Protein AF-A0A8K0C9E7-F1 (afdb_monomer_lite)

Radius of gyration: 20.9 Å; chains: 1; bounding box: 80×34×26 Å

Organism: Ignelater luminosus (NCBI:txid2038154)

Secondary structure (DSSP, 8-state):
--------PPP-TTHHHHHHHHHHHHHHHHHT----HHHHHT-SS-HHHHHHHHHHHHHHHHHTT---HHHHHHHHHHHHHHTTPPPPP-

Sequence (90 aa):
MNCGAEGKERIKPEAARMEADANEVIGQKRSLQRVTAYQRVLLVFTIEQEEELLSYILKAGKSNFGVTVDEIKKLTFQYAKANNAKYPAK

Foldseek 3Di:
DDDDDDDPDDPDPPVVVVVVVVVVVVVVVVVPPPCPPVNVLQDQDDPVLVVVLVVVQVVVCVVPVGDDPVNSVVSVVVSSVVVVGDGRDD

pLDDT: mean 70.46, std 19.76, range [39.75, 94.44]

Structure (mmCIF, N/CA/C/O backbone):
data_AF-A0A8K0C9E7-F1
#
_entry.id   AF-A0A8K0C9E7-F1
#
loop_
_atom_site.group_PDB
_atom_site.id
_atom_site.type_symbol
_atom_site.label_atom_id
_atom_site.label_alt_id
_atom_site.label_comp_id
_atom_site.label_asym_id
_atom_site.label_entity_id
_atom_site.label_seq_id
_atom_site.pdbx_PDB_ins_code
_atom_site.Cartn_x
_atom_site.Cartn_y
_atom_site.Cartn_z
_atom_site.occupancy
_atom_site.B_iso_or_equiv
_atom_site.auth_seq_id
_atom_site.auth_comp_id
_atom_site.auth_asym_id
_atom_site.auth_atom_id
_atom_site.pdbx_PDB_model_num
ATOM 1 N N . MET A 1 1 ? 61.182 22.462 -3.563 1.00 39.75 1 MET A N 1
ATOM 2 C CA . MET A 1 1 ? 60.144 23.102 -2.730 1.00 39.75 1 MET A CA 1
ATOM 3 C C . MET A 1 1 ? 58.813 22.960 -3.451 1.00 39.75 1 MET A C 1
ATOM 5 O O . MET A 1 1 ? 58.775 23.283 -4.625 1.00 39.75 1 MET A O 1
ATOM 9 N N . ASN A 1 2 ? 57.818 22.417 -2.740 1.00 41.16 2 ASN A N 1
ATOM 10 C CA . ASN A 1 2 ? 56.364 22.389 -2.968 1.00 41.16 2 ASN A CA 1
ATOM 11 C C . ASN A 1 2 ? 55.794 22.171 -4.381 1.00 41.16 2 ASN A C 1
ATOM 13 O O . ASN A 1 2 ? 55.914 23.026 -5.244 1.00 41.16 2 ASN A O 1
ATOM 17 N N . CYS A 1 3 ? 54.997 21.109 -4.524 1.00 41.38 3 CYS A N 1
ATOM 18 C CA . CYS A 1 3 ? 53.538 21.252 -4.622 1.00 41.38 3 CYS A CA 1
ATOM 19 C C . CYS A 1 3 ? 52.882 19.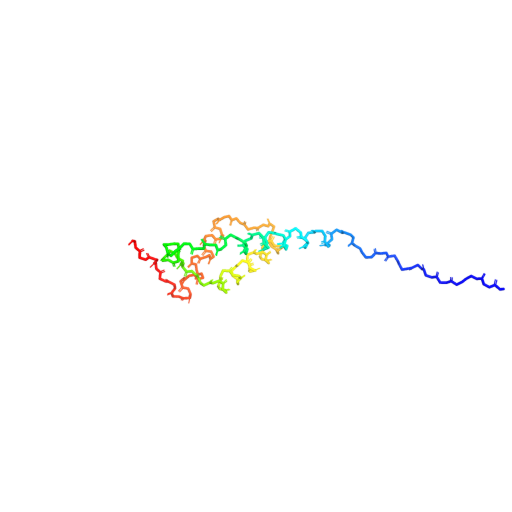914 -4.255 1.00 41.38 3 CYS A C 1
ATOM 21 O O . CYS A 1 3 ? 53.112 18.899 -4.908 1.00 41.38 3 CYS A O 1
ATOM 23 N N . GLY A 1 4 ? 52.127 19.912 -3.158 1.00 41.72 4 GLY A N 1
ATOM 24 C CA . GLY A 1 4 ? 51.357 18.772 -2.681 1.00 41.72 4 GLY A CA 1
ATOM 25 C C . GLY A 1 4 ? 49.862 18.935 -2.947 1.00 41.72 4 GLY A C 1
ATOM 26 O O . GLY A 1 4 ? 49.380 20.047 -3.133 1.00 41.72 4 GLY A O 1
ATOM 27 N N . ALA A 1 5 ? 49.190 17.788 -2.834 1.00 47.22 5 ALA A N 1
ATOM 28 C CA . ALA A 1 5 ? 47.804 17.584 -2.422 1.00 47.22 5 ALA A CA 1
ATOM 29 C C . ALA A 1 5 ? 46.664 17.736 -3.460 1.00 47.22 5 ALA A C 1
ATOM 31 O O . ALA A 1 5 ? 46.368 18.805 -3.974 1.00 47.22 5 ALA A O 1
ATOM 32 N N . GLU A 1 6 ? 45.950 16.606 -3.594 1.00 41.34 6 GLU A N 1
ATOM 33 C CA 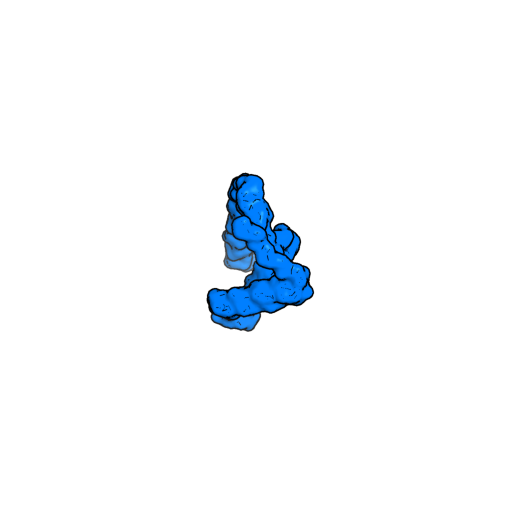. GLU A 1 6 ? 44.480 16.494 -3.615 1.00 41.34 6 GLU A CA 1
ATOM 34 C C . GLU A 1 6 ? 43.734 16.507 -4.958 1.00 41.34 6 GLU A C 1
ATOM 36 O O . GLU A 1 6 ? 43.032 17.443 -5.320 1.00 41.34 6 GLU A O 1
ATOM 41 N N . GLY A 1 7 ? 43.735 15.343 -5.616 1.00 43.66 7 GLY A N 1
ATOM 42 C CA . GLY A 1 7 ? 42.666 14.923 -6.525 1.00 43.66 7 GLY A CA 1
ATOM 43 C C . GLY A 1 7 ? 41.705 13.944 -5.840 1.00 43.66 7 GLY A C 1
ATOM 44 O O . GLY A 1 7 ? 41.823 12.738 -6.027 1.00 43.66 7 GLY A O 1
ATOM 45 N N . LYS A 1 8 ? 40.759 14.438 -5.028 1.00 48.88 8 LYS A N 1
ATOM 46 C CA . LYS A 1 8 ? 39.557 13.668 -4.651 1.00 48.88 8 LYS A CA 1
ATOM 47 C C . LYS A 1 8 ? 38.441 14.044 -5.621 1.00 48.88 8 LYS A C 1
ATOM 49 O O . LYS A 1 8 ? 37.757 15.050 -5.438 1.00 48.88 8 LYS A O 1
ATOM 54 N N . GLU A 1 9 ? 38.301 13.261 -6.684 1.00 45.09 9 GLU A N 1
ATOM 55 C CA . GLU A 1 9 ? 37.238 13.433 -7.670 1.00 45.09 9 GLU A CA 1
ATOM 56 C C . GLU A 1 9 ? 35.875 13.119 -7.033 1.00 45.09 9 GLU A C 1
ATOM 58 O O . GLU A 1 9 ? 35.680 12.104 -6.360 1.00 45.09 9 GLU A O 1
ATOM 63 N N . ARG A 1 10 ? 34.962 14.084 -7.162 1.00 49.44 10 ARG A N 1
ATOM 64 C CA . ARG A 1 10 ? 33.683 14.168 -6.453 1.00 49.44 10 ARG A CA 1
ATOM 65 C C . ARG A 1 10 ? 32.758 13.011 -6.808 1.00 49.44 10 ARG A C 1
ATOM 67 O O . ARG A 1 10 ? 32.451 12.753 -7.966 1.00 49.44 10 ARG A O 1
ATOM 74 N N . ILE A 1 11 ? 32.220 12.394 -5.767 1.00 48.34 11 ILE A N 1
ATOM 75 C CA . ILE A 1 11 ? 31.160 11.397 -5.832 1.00 48.34 11 ILE A CA 1
ATOM 76 C C . ILE A 1 11 ? 29.848 12.060 -6.307 1.00 48.34 11 ILE A C 1
ATOM 78 O O . ILE A 1 11 ? 29.329 12.959 -5.654 1.00 48.34 11 ILE A O 1
ATOM 82 N N . LYS A 1 12 ? 29.334 11.571 -7.446 1.00 50.44 12 LYS A N 1
ATOM 83 C CA . LYS A 1 12 ? 27.918 11.402 -7.854 1.00 50.44 12 LYS A CA 1
ATOM 84 C C . LYS A 1 12 ? 26.923 12.526 -7.470 1.00 50.44 12 LYS A C 1
ATOM 86 O O . LYS A 1 12 ? 26.240 12.405 -6.455 1.00 50.44 12 LYS A O 1
ATOM 91 N N . PRO A 1 13 ? 26.705 13.538 -8.332 1.00 50.44 13 PRO A N 1
ATOM 92 C CA . PRO A 1 13 ? 25.676 14.562 -8.112 1.00 50.44 13 PRO A CA 1
ATOM 93 C C . PRO A 1 13 ? 24.232 14.101 -8.412 1.00 50.44 13 PRO A C 1
ATOM 95 O O . PRO A 1 13 ? 23.296 14.857 -8.171 1.00 50.44 13 PRO A O 1
ATOM 98 N N . GLU A 1 14 ? 24.021 12.888 -8.936 1.00 48.16 14 GLU A N 1
ATOM 99 C CA . GLU A 1 14 ? 22.709 12.455 -9.452 1.00 48.16 14 GLU A CA 1
ATOM 100 C C . GLU A 1 14 ? 21.891 11.603 -8.466 1.00 48.16 14 GLU A C 1
ATOM 102 O O . GLU A 1 14 ? 20.677 11.761 -8.370 1.00 48.16 14 GLU A O 1
ATOM 107 N N . ALA A 1 15 ? 22.547 10.777 -7.641 1.00 50.91 15 ALA A N 1
ATOM 108 C CA . ALA A 1 15 ? 21.866 9.984 -6.610 1.00 50.91 15 ALA A CA 1
ATOM 109 C C . ALA A 1 15 ? 21.281 10.860 -5.484 1.00 50.91 15 ALA A C 1
ATOM 111 O O . ALA A 1 15 ? 20.184 10.596 -5.001 1.00 50.91 15 ALA A O 1
ATOM 112 N N . ALA A 1 16 ? 21.973 11.947 -5.120 1.00 49.59 16 ALA A N 1
ATOM 113 C CA . ALA A 1 16 ? 21.528 12.878 -4.081 1.00 49.59 16 ALA A CA 1
ATOM 114 C C . ALA A 1 16 ? 20.290 13.699 -4.489 1.00 49.59 16 ALA A C 1
ATOM 116 O O . ALA A 1 16 ? 19.527 14.131 -3.629 1.00 49.59 16 ALA A O 1
ATOM 117 N N . ARG A 1 17 ? 20.072 13.905 -5.795 1.00 52.28 17 ARG A N 1
ATOM 118 C CA . ARG A 1 17 ? 18.909 14.645 -6.311 1.00 52.28 17 ARG A CA 1
ATOM 119 C C . ARG A 1 17 ? 17.633 13.807 -6.241 1.00 52.28 17 ARG A C 1
ATOM 121 O O . ARG A 1 17 ? 16.632 14.283 -5.727 1.00 52.28 17 ARG A O 1
ATOM 128 N N . MET A 1 18 ? 17.707 12.529 -6.619 1.00 52.78 18 MET A N 1
ATOM 129 C CA . MET A 1 18 ? 16.568 11.608 -6.500 1.00 52.78 18 MET A CA 1
ATOM 130 C C . MET A 1 18 ? 16.151 11.338 -5.043 1.00 52.78 18 MET A C 1
ATOM 132 O O . MET A 1 18 ? 14.972 11.113 -4.777 1.00 52.78 18 MET A O 1
ATOM 136 N N . GLU A 1 19 ? 17.088 11.363 -4.088 1.00 52.50 19 GLU A N 1
ATOM 137 C CA . GLU A 1 19 ? 16.758 11.240 -2.658 1.00 52.50 19 GLU A CA 1
ATOM 138 C C . GLU A 1 19 ? 16.112 12.508 -2.082 1.00 52.50 19 GLU A C 1
ATOM 140 O O . GLU A 1 19 ? 15.234 12.410 -1.223 1.00 52.50 19 GLU A O 1
ATOM 145 N N . ALA A 1 20 ? 16.497 13.692 -2.567 1.00 52.09 20 ALA A N 1
ATOM 146 C CA . ALA A 1 20 ? 15.872 14.953 -2.171 1.00 52.09 20 ALA A CA 1
ATOM 147 C C . ALA A 1 20 ? 14.413 15.037 -2.651 1.00 52.09 20 ALA A C 1
ATOM 149 O O . ALA A 1 20 ? 13.534 15.363 -1.852 1.00 52.09 20 ALA A O 1
ATOM 150 N N . ASP A 1 21 ? 14.146 14.632 -3.896 1.00 52.69 21 ASP A N 1
ATOM 151 C CA . ASP A 1 21 ? 12.795 14.627 -4.473 1.00 52.69 21 ASP A CA 1
ATOM 152 C C . ASP A 1 21 ? 11.871 13.625 -3.750 1.00 52.69 21 ASP A C 1
ATOM 154 O O . ASP A 1 21 ? 10.704 13.912 -3.477 1.00 52.69 21 ASP A O 1
ATOM 158 N N . ALA A 1 22 ? 12.397 12.458 -3.356 1.00 52.31 22 ALA A N 1
ATOM 159 C CA . ALA A 1 22 ? 11.649 11.483 -2.558 1.00 52.31 22 ALA A CA 1
ATOM 160 C C . ALA A 1 22 ? 11.321 12.010 -1.147 1.00 52.31 22 ALA A C 1
ATOM 162 O O . ALA A 1 22 ? 10.209 11.808 -0.650 1.00 52.31 22 ALA A O 1
ATOM 163 N N . ASN A 1 23 ? 12.263 12.713 -0.512 1.00 52.69 23 ASN A N 1
ATOM 164 C CA . ASN A 1 23 ? 12.068 13.304 0.813 1.00 52.69 23 ASN A CA 1
ATOM 165 C C . ASN A 1 23 ? 11.107 14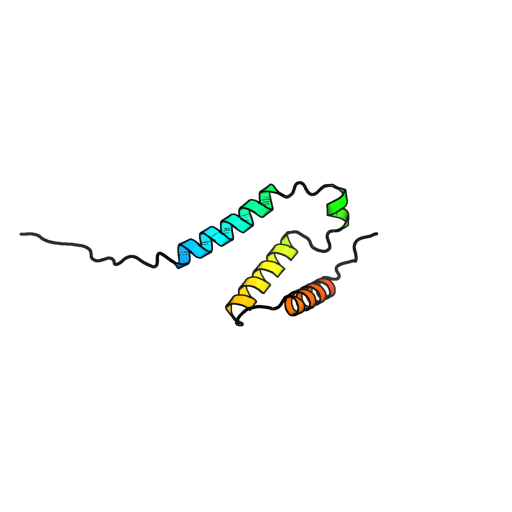.504 0.795 1.00 52.69 23 ASN A C 1
ATOM 167 O O . ASN A 1 23 ? 10.378 14.705 1.770 1.00 52.69 23 ASN A O 1
ATOM 171 N N . GLU A 1 24 ? 11.033 15.261 -0.302 1.00 52.12 24 GLU A N 1
ATOM 172 C CA . GLU A 1 24 ? 10.056 16.343 -0.465 1.00 52.12 24 GLU A CA 1
ATOM 173 C C . GLU A 1 24 ? 8.619 15.804 -0.569 1.00 52.12 24 GLU A C 1
ATOM 175 O O . GLU A 1 24 ? 7.715 16.310 0.102 1.00 52.12 24 GLU A O 1
ATOM 180 N N . VAL A 1 25 ? 8.409 14.703 -1.300 1.00 52.94 25 VAL A N 1
ATOM 181 C CA . VAL A 1 25 ? 7.100 14.024 -1.385 1.00 52.94 25 VAL A CA 1
ATOM 182 C C . VAL A 1 25 ? 6.664 13.459 -0.023 1.00 52.94 25 VAL A C 1
ATOM 184 O O . VAL A 1 25 ? 5.482 13.514 0.332 1.00 52.94 25 VAL A O 1
ATOM 187 N N . ILE A 1 26 ? 7.610 12.960 0.779 1.00 50.84 26 ILE A N 1
ATOM 188 C CA . ILE A 1 26 ? 7.351 12.493 2.153 1.00 50.84 26 ILE A CA 1
ATOM 189 C C . ILE A 1 26 ? 7.030 13.678 3.085 1.00 50.84 26 ILE A C 1
ATOM 191 O O . ILE A 1 26 ? 6.104 13.599 3.898 1.00 50.84 26 ILE A O 1
ATOM 195 N N . GLY A 1 27 ? 7.737 14.803 2.939 1.00 50.06 27 GLY A N 1
ATOM 196 C CA . GLY A 1 27 ? 7.509 16.032 3.704 1.00 50.06 27 GLY A CA 1
ATOM 197 C C . GLY A 1 27 ? 6.157 16.693 3.418 1.00 50.06 27 GLY A C 1
ATOM 198 O O . GLY A 1 27 ? 5.471 17.116 4.351 1.00 50.06 27 GLY A O 1
ATOM 199 N N . GLN A 1 28 ? 5.720 16.713 2.155 1.00 50.06 28 GLN A N 1
ATOM 200 C CA . GLN A 1 28 ? 4.410 17.247 1.760 1.00 50.06 28 GLN A CA 1
ATOM 201 C C . GLN A 1 28 ? 3.236 16.369 2.237 1.00 50.06 28 GLN A C 1
ATOM 203 O O . GLN A 1 28 ? 2.169 16.890 2.565 1.00 50.06 28 GLN A O 1
ATOM 208 N N . LYS A 1 29 ? 3.416 15.044 2.368 1.00 49.12 29 LYS A N 1
ATOM 209 C CA . LYS A 1 29 ? 2.390 14.171 2.978 1.00 49.12 29 LYS A CA 1
ATOM 210 C C . LYS A 1 29 ? 2.177 14.454 4.468 1.00 49.12 29 LYS A C 1
ATOM 212 O O . LYS A 1 29 ? 1.043 14.366 4.941 1.00 49.12 29 LYS A O 1
ATOM 217 N N . ARG A 1 30 ? 3.228 14.831 5.207 1.00 50.28 30 ARG A N 1
ATOM 218 C CA . ARG A 1 30 ? 3.132 15.145 6.647 1.00 50.28 30 ARG A CA 1
ATOM 219 C C . ARG A 1 30 ? 2.347 16.428 6.931 1.00 50.28 30 ARG A C 1
ATOM 221 O O . ARG A 1 30 ? 1.640 16.487 7.933 1.00 50.28 30 ARG A O 1
ATOM 228 N N . SER A 1 31 ? 2.410 17.434 6.058 1.00 43.72 31 SER A N 1
ATOM 229 C CA . SER A 1 31 ? 1.677 18.699 6.234 1.00 43.72 31 SER A CA 1
ATOM 230 C C . SER A 1 31 ? 0.187 18.618 5.858 1.00 43.72 31 SER A C 1
ATOM 232 O O . SER A 1 31 ? -0.592 19.476 6.279 1.00 43.72 31 SER A O 1
ATOM 234 N N . LEU A 1 32 ? -0.240 17.567 5.146 1.00 50.41 32 LEU A N 1
ATOM 235 C CA . LEU A 1 32 ? -1.640 17.330 4.762 1.00 50.41 32 LEU A CA 1
ATOM 236 C C . LEU A 1 32 ? -2.427 16.411 5.711 1.00 50.41 32 LEU A C 1
ATOM 238 O O . LEU A 1 32 ? -3.635 16.253 5.534 1.00 50.41 32 LEU A O 1
ATOM 242 N N . GLN A 1 33 ? -1.819 15.864 6.768 1.00 53.34 33 GLN A N 1
ATOM 243 C CA . GLN A 1 33 ? -2.5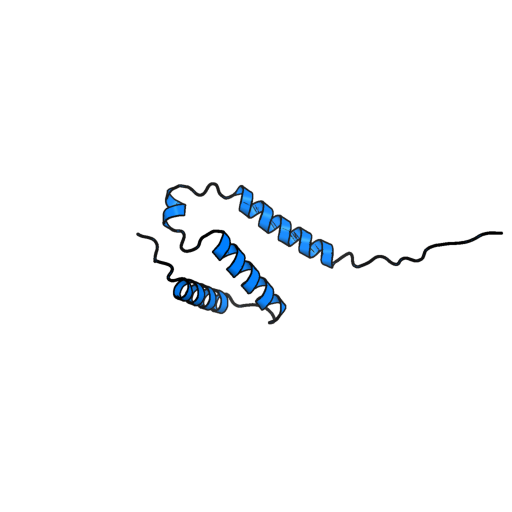38 15.085 7.787 1.00 53.34 33 GLN A CA 1
ATOM 244 C C . GLN A 1 33 ? -3.326 15.974 8.772 1.00 53.34 33 GLN A C 1
ATOM 246 O O . GLN A 1 33 ? -3.296 15.791 9.987 1.00 53.34 33 GLN A O 1
ATOM 251 N N . ARG A 1 34 ? -4.152 16.893 8.262 1.00 50.91 34 ARG A N 1
ATOM 252 C CA . ARG A 1 34 ? -5.392 17.260 8.964 1.00 50.91 34 ARG A CA 1
ATOM 253 C C . ARG A 1 34 ? -6.442 16.216 8.606 1.00 50.91 34 ARG A C 1
ATOM 255 O O . ARG A 1 34 ? -7.421 16.517 7.931 1.00 50.91 34 ARG A O 1
ATOM 262 N N . VAL A 1 35 ? -6.206 14.970 9.023 1.00 54.28 35 VAL A N 1
ATOM 263 C CA . VAL A 1 35 ? -7.165 13.881 8.825 1.00 54.28 35 VAL A CA 1
ATOM 264 C C . VAL A 1 35 ? -8.390 14.239 9.655 1.00 54.28 35 VAL A C 1
ATOM 266 O O . VAL A 1 35 ? -8.373 14.173 10.894 1.00 54.28 35 VAL A O 1
ATOM 269 N N . THR A 1 36 ? -9.432 14.706 8.971 1.00 53.81 36 THR A N 1
ATOM 270 C CA . THR A 1 36 ? -10.725 14.983 9.598 1.00 53.81 36 THR A CA 1
ATOM 271 C C . THR A 1 36 ? -11.183 13.721 10.332 1.00 53.81 36 THR A C 1
ATOM 273 O O . THR A 1 36 ? -10.837 12.608 9.933 1.00 53.81 36 THR A O 1
ATOM 276 N N . ALA A 1 37 ? -11.927 13.859 11.434 1.00 55.88 37 ALA A N 1
ATOM 277 C CA . ALA A 1 37 ? -12.367 12.700 12.218 1.00 55.88 37 ALA A CA 1
ATOM 278 C C . ALA A 1 37 ? -13.058 11.637 11.339 1.00 55.88 37 ALA A C 1
ATOM 280 O O . ALA A 1 37 ? -12.810 10.450 11.516 1.00 55.88 37 ALA A O 1
ATOM 281 N N . TYR A 1 38 ? -13.805 12.078 10.322 1.00 51.25 38 TYR A N 1
ATOM 282 C CA . TYR A 1 38 ? -14.439 11.238 9.305 1.00 51.25 38 TYR A CA 1
ATOM 283 C C . TYR A 1 38 ? -13.456 10.396 8.479 1.00 51.25 38 TYR A C 1
ATOM 285 O O . TYR A 1 38 ? -13.709 9.220 8.245 1.00 51.25 38 TYR A O 1
ATOM 293 N N . GLN A 1 39 ? -12.312 10.950 8.070 1.00 55.56 39 GLN A N 1
ATOM 294 C CA . GLN A 1 39 ? -11.316 10.201 7.297 1.00 55.56 39 GLN A CA 1
ATOM 295 C C . GLN A 1 39 ? -10.611 9.123 8.127 1.00 55.56 39 GLN A C 1
ATOM 297 O O . GLN A 1 39 ? -10.223 8.106 7.563 1.00 55.56 39 GLN A O 1
ATOM 302 N N . ARG A 1 40 ? -10.492 9.289 9.455 1.00 58.72 40 ARG A N 1
ATOM 303 C CA . ARG A 1 40 ? -9.910 8.245 10.323 1.00 58.72 40 ARG A CA 1
ATOM 304 C C . ARG A 1 40 ? -10.764 6.984 10.383 1.00 58.72 40 ARG A C 1
ATOM 306 O O . ARG A 1 40 ? -10.215 5.905 10.552 1.00 58.72 40 ARG A O 1
ATOM 313 N N . VAL A 1 41 ? -12.081 7.114 10.221 1.00 60.97 41 VAL A N 1
ATOM 314 C CA . VAL A 1 41 ? -13.018 5.976 10.225 1.00 60.97 41 VAL A CA 1
ATOM 315 C C . VAL A 1 41 ? -12.851 5.105 8.973 1.00 60.97 41 VAL A C 1
ATOM 317 O O . VAL A 1 41 ? -13.200 3.929 8.989 1.00 60.97 41 VAL A O 1
ATOM 320 N N . LEU A 1 42 ? -12.273 5.663 7.902 1.00 69.75 42 LEU A N 1
ATOM 321 C CA . LEU A 1 42 ? -12.069 4.985 6.621 1.00 69.75 42 LEU A CA 1
ATOM 322 C C . LEU A 1 42 ? -10.673 4.362 6.458 1.00 69.75 42 LEU A C 1
ATOM 324 O O . LEU A 1 42 ? -10.400 3.755 5.421 1.00 69.75 42 LEU A O 1
ATOM 328 N N . LEU A 1 43 ? -9.785 4.508 7.446 1.00 78.81 43 LEU A N 1
ATOM 329 C CA . LEU A 1 43 ? -8.428 3.970 7.367 1.00 78.81 43 LEU A CA 1
ATOM 330 C C . LEU A 1 43 ? -8.432 2.452 7.573 1.00 78.81 43 LEU A C 1
ATOM 332 O O . LEU A 1 43 ? -8.921 1.943 8.578 1.00 78.81 43 LEU A O 1
ATOM 336 N N . VAL A 1 44 ? -7.858 1.741 6.603 1.00 85.75 44 VAL A N 1
ATOM 337 C CA . VAL A 1 44 ? -7.673 0.280 6.643 1.00 85.75 44 VAL A CA 1
ATOM 338 C C . VAL A 1 44 ? -6.360 -0.090 7.337 1.00 85.75 44 VAL A C 1
ATOM 340 O O . VAL A 1 44 ? -6.268 -1.147 7.957 1.00 85.75 44 VAL A O 1
ATOM 343 N N . PHE A 1 45 ? -5.358 0.785 7.238 1.00 88.31 45 PHE A N 1
ATOM 344 C CA . PHE A 1 45 ? -4.006 0.575 7.741 1.00 88.31 45 PHE A CA 1
ATOM 345 C C . PHE A 1 45 ? -3.627 1.641 8.762 1.00 88.31 45 PHE A C 1
ATOM 347 O O . PHE A 1 45 ? -4.106 2.778 8.703 1.00 88.31 45 PHE A O 1
ATOM 354 N N . THR A 1 46 ? -2.748 1.275 9.692 1.00 87.56 46 THR A N 1
ATOM 355 C CA . THR A 1 46 ? -2.045 2.262 10.517 1.00 87.56 46 THR A CA 1
ATOM 356 C C . THR A 1 46 ? -0.975 2.976 9.691 1.00 87.56 46 THR A C 1
ATOM 358 O O . THR A 1 46 ? -0.605 2.524 8.607 1.00 87.56 46 THR A O 1
ATOM 361 N N . ILE A 1 47 ? -0.450 4.088 10.206 1.00 86.56 47 ILE A N 1
ATOM 362 C CA . ILE A 1 47 ? 0.613 4.841 9.525 1.00 86.56 47 ILE A CA 1
ATOM 363 C C . ILE A 1 47 ? 1.841 3.947 9.312 1.00 86.56 47 ILE A C 1
ATOM 365 O O . ILE A 1 47 ? 2.411 3.928 8.226 1.00 86.56 47 ILE A O 1
ATOM 369 N N . GLU A 1 48 ? 2.200 3.151 10.317 1.00 89.62 48 GLU A N 1
ATOM 370 C CA . GLU A 1 48 ? 3.349 2.244 10.275 1.00 89.62 48 GLU A CA 1
ATOM 371 C C . GLU A 1 48 ? 3.178 1.172 9.189 1.00 89.62 48 GLU A C 1
ATOM 373 O O . GLU A 1 48 ? 4.118 0.858 8.461 1.00 89.62 48 GLU A O 1
ATOM 378 N N . GLN A 1 49 ? 1.959 0.647 9.039 1.00 89.81 49 GLN A N 1
ATOM 379 C CA . GLN A 1 49 ? 1.621 -0.323 7.997 1.00 89.81 49 GLN A CA 1
ATOM 380 C C . GLN A 1 49 ? 1.675 0.297 6.594 1.00 89.81 49 GLN A C 1
ATOM 382 O O . GLN A 1 49 ? 2.160 -0.338 5.657 1.00 89.81 49 GLN A O 1
ATOM 387 N N . GLU A 1 50 ? 1.206 1.538 6.429 1.00 89.56 50 GLU A N 1
ATOM 388 C CA . GLU A 1 50 ? 1.323 2.255 5.154 1.00 89.56 50 GLU A CA 1
ATOM 389 C C . GLU A 1 50 ? 2.786 2.519 4.781 1.00 89.56 50 GLU A C 1
ATOM 391 O O . GLU A 1 50 ? 3.167 2.343 3.620 1.00 89.56 50 GLU A O 1
ATOM 396 N N . GLU A 1 51 ? 3.613 2.911 5.753 1.00 91.06 51 GLU A N 1
ATOM 397 C CA . GLU A 1 51 ? 5.047 3.132 5.556 1.00 91.06 51 GLU A CA 1
ATOM 398 C C . GLU A 1 51 ? 5.772 1.836 5.164 1.00 91.06 51 GLU A C 1
ATOM 400 O O . GLU A 1 51 ? 6.566 1.837 4.216 1.00 91.06 51 GLU A O 1
ATOM 405 N N . GLU A 1 52 ? 5.463 0.717 5.827 1.00 92.38 52 GLU A N 1
ATOM 406 C CA . GLU A 1 52 ? 6.012 -0.599 5.484 1.00 92.38 52 GLU A CA 1
ATOM 407 C C . GLU A 1 52 ? 5.634 -1.005 4.051 1.00 92.38 52 GLU A C 1
ATOM 409 O O . GLU A 1 52 ? 6.503 -1.369 3.247 1.00 92.38 52 GLU A O 1
ATOM 414 N N . LEU A 1 53 ? 4.349 -0.887 3.701 1.00 91.25 53 LEU A N 1
ATOM 415 C CA . LEU A 1 53 ? 3.846 -1.263 2.382 1.00 91.25 53 LEU A CA 1
ATOM 416 C C . LEU A 1 53 ? 4.479 -0.411 1.275 1.00 91.25 53 LEU A C 1
ATOM 418 O O . LEU A 1 53 ? 4.885 -0.927 0.230 1.00 91.25 53 LEU A O 1
ATOM 422 N N . LEU A 1 54 ? 4.595 0.897 1.513 1.00 91.44 54 LEU A N 1
ATOM 423 C CA . LEU A 1 54 ? 5.201 1.839 0.578 1.00 91.44 54 LEU A CA 1
ATOM 424 C C . LEU A 1 54 ? 6.691 1.544 0.379 1.00 91.44 54 LEU A C 1
ATOM 426 O O . LEU A 1 54 ? 7.159 1.504 -0.761 1.00 91.44 54 LEU A O 1
ATOM 430 N N . SER A 1 55 ? 7.421 1.269 1.462 1.00 92.62 55 SER A N 1
ATOM 431 C CA . SER A 1 55 ? 8.830 0.867 1.401 1.00 92.62 55 SER A CA 1
ATOM 432 C C . SER A 1 55 ? 9.019 -0.397 0.555 1.00 92.62 55 SER A C 1
ATOM 434 O O . SER A 1 55 ? 9.885 -0.441 -0.328 1.00 92.62 55 SER A O 1
ATOM 436 N N . TYR A 1 56 ? 8.156 -1.399 0.748 1.00 92.56 56 TYR A N 1
ATOM 437 C CA . TYR A 1 56 ? 8.190 -2.628 -0.041 1.00 92.56 56 TYR A CA 1
ATOM 438 C C . TYR A 1 56 ? 7.920 -2.372 -1.530 1.00 92.56 56 TYR A C 1
ATOM 440 O O . TYR A 1 56 ? 8.692 -2.833 -2.373 1.00 92.56 56 TYR A O 1
ATOM 448 N N . ILE A 1 57 ? 6.874 -1.609 -1.868 1.00 91.06 57 ILE A N 1
ATOM 449 C CA . ILE A 1 57 ? 6.516 -1.293 -3.264 1.00 91.06 57 ILE A CA 1
ATOM 450 C C . ILE A 1 57 ? 7.664 -0.560 -3.966 1.00 91.06 57 ILE A C 1
ATOM 452 O O . ILE A 1 57 ? 8.030 -0.917 -5.087 1.00 91.06 57 ILE A O 1
ATOM 456 N N . LEU A 1 58 ? 8.275 0.424 -3.300 1.00 90.69 58 LEU A N 1
ATOM 457 C CA . LEU A 1 58 ? 9.411 1.165 -3.850 1.00 90.69 58 LEU A CA 1
ATOM 458 C C . LEU A 1 58 ? 10.630 0.262 -4.073 1.00 90.69 58 LEU A C 1
ATOM 460 O O . LEU A 1 58 ? 11.318 0.393 -5.086 1.00 90.69 58 LEU A O 1
ATOM 464 N N . LYS A 1 59 ? 10.902 -0.675 -3.160 1.00 91.06 59 LYS A N 1
ATOM 465 C CA . LYS A 1 59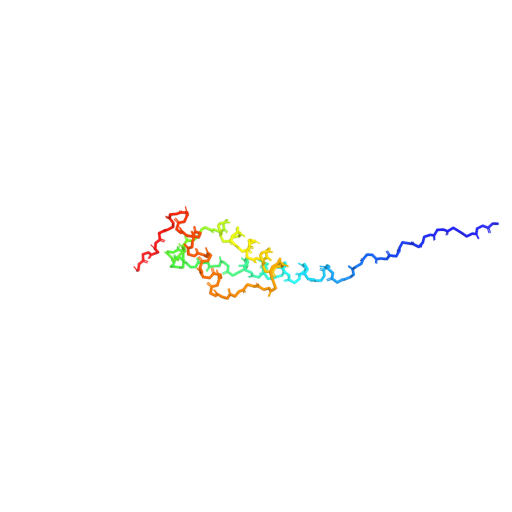 ? 11.996 -1.643 -3.319 1.00 91.06 59 LYS A CA 1
ATOM 466 C C . LYS A 1 59 ? 11.721 -2.637 -4.451 1.00 91.06 59 LYS A C 1
ATOM 468 O O . LYS A 1 59 ? 12.622 -2.929 -5.242 1.00 91.06 59 LYS A O 1
ATOM 473 N N . ALA A 1 60 ? 10.486 -3.120 -4.556 1.00 88.50 60 ALA A N 1
ATOM 474 C CA . ALA A 1 60 ? 10.055 -4.018 -5.619 1.00 88.50 60 ALA A CA 1
ATOM 475 C C . ALA A 1 60 ? 10.145 -3.340 -6.993 1.00 88.50 60 ALA A C 1
ATOM 477 O O . ALA A 1 60 ? 10.719 -3.925 -7.905 1.00 88.50 60 ALA A O 1
ATOM 478 N N . GLY A 1 61 ? 9.696 -2.088 -7.120 1.00 90.94 61 GLY A N 1
ATOM 479 C CA . GLY A 1 61 ? 9.753 -1.331 -8.378 1.00 90.94 61 GLY A CA 1
ATOM 480 C C . GLY A 1 61 ? 11.149 -0.892 -8.814 1.00 90.94 61 GLY A C 1
ATOM 481 O O . GLY A 1 61 ? 11.345 -0.551 -9.975 1.00 90.94 61 GLY A O 1
ATOM 482 N N . LYS A 1 62 ? 12.129 -0.909 -7.903 1.00 87.81 62 LYS A N 1
ATOM 483 C CA . LYS A 1 62 ? 13.550 -0.764 -8.254 1.00 87.81 62 LYS A CA 1
ATOM 484 C C . LYS A 1 62 ? 14.166 -2.077 -8.746 1.00 87.81 62 LYS A C 1
ATOM 486 O O . LYS A 1 62 ? 15.120 -2.039 -9.513 1.00 87.81 62 LYS A O 1
ATOM 491 N N . SER A 1 63 ? 13.661 -3.217 -8.272 1.00 86.25 63 SER A N 1
ATOM 492 C CA . SER A 1 63 ? 14.223 -4.549 -8.560 1.00 86.25 63 SER A CA 1
ATOM 493 C C . SER A 1 63 ? 13.610 -5.177 -9.813 1.00 86.25 63 SER A C 1
ATOM 495 O O . SER A 1 63 ? 14.304 -5.805 -10.605 1.00 86.25 63 SER A O 1
ATOM 497 N N . ASN A 1 64 ? 12.310 -4.970 -9.994 1.00 75.69 64 ASN A N 1
ATOM 498 C CA . ASN A 1 64 ? 11.541 -5.318 -11.178 1.00 75.69 64 ASN A CA 1
ATOM 499 C C . ASN A 1 64 ? 11.264 -4.004 -11.903 1.00 75.69 64 ASN A C 1
ATOM 501 O O . ASN A 1 64 ? 10.958 -3.043 -11.214 1.00 75.69 64 ASN A O 1
ATOM 505 N N . PHE A 1 65 ? 11.405 -3.939 -13.231 1.00 80.69 65 PHE A N 1
ATOM 506 C CA . PHE A 1 65 ? 11.292 -2.736 -14.080 1.00 80.69 65 PHE A CA 1
ATOM 507 C C . PHE A 1 65 ? 9.943 -1.974 -13.952 1.00 80.69 65 PHE A C 1
ATOM 509 O O . PHE A 1 65 ? 9.182 -1.864 -14.911 1.00 80.69 65 PHE A O 1
ATOM 516 N N . GLY A 1 66 ? 9.643 -1.431 -12.773 1.00 86.06 66 GLY A N 1
ATOM 517 C CA . GLY A 1 66 ? 8.332 -0.938 -12.365 1.00 86.06 66 GLY A CA 1
ATOM 518 C C . GLY A 1 66 ? 7.455 -1.982 -11.658 1.00 86.06 66 GLY A C 1
ATOM 519 O O . GLY A 1 66 ? 7.698 -3.187 -11.696 1.00 86.06 66 GLY A O 1
ATOM 520 N N . VAL A 1 67 ? 6.403 -1.480 -11.006 1.00 88.12 67 VAL A N 1
ATOM 521 C CA . VAL A 1 67 ? 5.273 -2.263 -10.483 1.00 88.1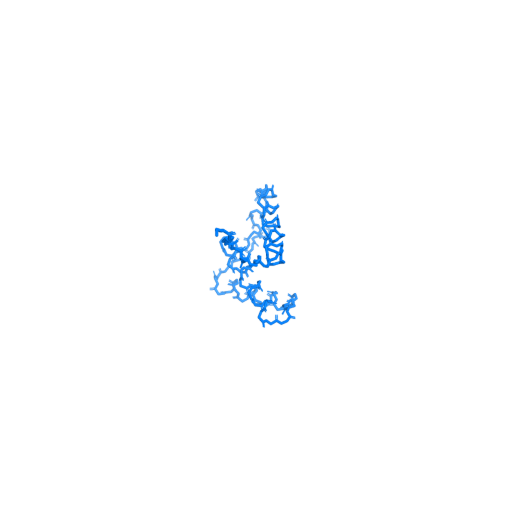2 67 VAL A CA 1
ATOM 522 C C . VAL A 1 67 ? 4.002 -1.653 -11.053 1.00 88.12 67 VAL A C 1
ATOM 524 O O . VAL A 1 67 ? 3.827 -0.431 -11.031 1.00 88.12 67 VAL A O 1
ATOM 527 N N . THR A 1 68 ? 3.114 -2.486 -11.574 1.00 91.56 68 THR A N 1
ATOM 528 C CA . THR A 1 68 ? 1.831 -2.035 -12.113 1.00 91.56 68 THR A CA 1
ATOM 529 C C . THR A 1 68 ? 0.830 -1.737 -10.997 1.00 91.56 68 THR A C 1
ATOM 531 O O . THR A 1 68 ? 0.900 -2.266 -9.887 1.00 91.56 68 THR A O 1
ATOM 534 N N . VAL A 1 69 ? -0.174 -0.915 -11.304 1.00 89.56 69 VAL A N 1
ATOM 535 C CA . VAL A 1 69 ? -1.246 -0.583 -10.352 1.00 89.56 69 VAL A CA 1
ATOM 536 C C . VAL A 1 69 ? -2.008 -1.832 -9.890 1.00 89.56 69 VAL A C 1
ATOM 538 O O . VAL A 1 69 ? -2.403 -1.916 -8.729 1.00 89.56 69 VAL A O 1
ATOM 541 N N . ASP A 1 70 ? -2.203 -2.823 -10.761 1.00 93.00 70 ASP A N 1
ATOM 542 C CA . ASP A 1 70 ? -2.925 -4.046 -10.399 1.00 93.00 70 ASP A CA 1
ATOM 543 C C . ASP A 1 70 ? -2.104 -4.970 -9.495 1.00 93.00 70 ASP A C 1
ATOM 545 O O . ASP A 1 70 ? -2.669 -5.625 -8.616 1.00 93.00 70 ASP A O 1
ATOM 549 N N . GLU A 1 71 ? -0.781 -4.988 -9.645 1.00 91.81 71 GLU A N 1
ATOM 550 C CA . GLU A 1 71 ? 0.116 -5.661 -8.701 1.00 91.81 71 GLU A CA 1
ATOM 551 C C . GLU A 1 71 ? 0.101 -4.972 -7.340 1.00 91.81 71 GLU A C 1
ATOM 553 O O . GLU A 1 71 ? -0.001 -5.658 -6.325 1.00 91.81 71 GLU A O 1
ATOM 558 N N . ILE A 1 72 ? 0.100 -3.634 -7.311 1.00 92.81 72 ILE A N 1
ATOM 559 C CA . ILE A 1 72 ? -0.046 -2.871 -6.065 1.00 92.81 72 ILE A CA 1
ATOM 560 C C . ILE A 1 72 ? -1.373 -3.226 -5.388 1.00 92.81 72 ILE A C 1
ATOM 562 O O . ILE A 1 72 ? -1.365 -3.614 -4.226 1.00 92.81 72 ILE A O 1
ATOM 566 N N . LYS A 1 73 ? -2.507 -3.200 -6.104 1.00 92.69 73 LYS A N 1
ATOM 567 C CA . LYS A 1 73 ? -3.817 -3.575 -5.532 1.00 92.69 73 LYS A CA 1
ATOM 568 C C . LYS A 1 73 ? -3.817 -4.994 -4.961 1.00 92.69 73 LYS A C 1
ATOM 570 O O . LYS A 1 73 ? -4.318 -5.210 -3.857 1.00 92.69 73 LYS A O 1
ATOM 575 N N . LYS A 1 74 ? -3.267 -5.963 -5.703 1.00 94.44 74 LYS A N 1
ATOM 576 C CA . LYS A 1 74 ? -3.158 -7.361 -5.254 1.00 94.44 74 LYS A CA 1
ATOM 577 C C . LYS A 1 74 ? -2.297 -7.469 -4.000 1.00 94.44 74 LYS A C 1
ATOM 579 O O . LYS A 1 74 ? -2.713 -8.129 -3.049 1.00 94.44 74 LYS A O 1
ATOM 584 N N . LEU A 1 75 ? -1.147 -6.800 -3.980 1.00 93.44 75 LEU A N 1
ATOM 585 C CA . LEU A 1 75 ? -0.239 -6.765 -2.838 1.00 93.44 75 LEU A CA 1
ATOM 586 C C . LEU A 1 75 ? -0.922 -6.153 -1.610 1.00 93.44 75 LEU A C 1
ATOM 588 O O . LEU A 1 75 ? -0.930 -6.764 -0.546 1.00 93.44 75 LEU A O 1
ATOM 592 N N . THR A 1 76 ? -1.546 -4.983 -1.760 1.00 92.31 76 THR A N 1
ATOM 593 C CA . THR A 1 76 ? -2.258 -4.297 -0.676 1.00 92.31 76 THR A CA 1
ATOM 594 C C . THR A 1 76 ? -3.383 -5.163 -0.113 1.00 92.31 76 THR A C 1
ATOM 596 O O . THR A 1 76 ? -3.539 -5.257 1.102 1.00 92.31 76 THR A O 1
ATOM 599 N N . PHE A 1 77 ? -4.137 -5.853 -0.974 1.00 92.69 77 PHE A N 1
ATOM 600 C CA . PHE A 1 77 ? -5.187 -6.773 -0.539 1.00 92.69 77 PHE A CA 1
ATOM 601 C C . PHE A 1 77 ? -4.626 -7.986 0.218 1.00 92.69 77 PHE A C 1
ATOM 603 O O . PHE A 1 77 ? -5.162 -8.370 1.259 1.00 92.69 77 PHE A O 1
ATOM 610 N N . GLN A 1 78 ? -3.538 -8.586 -0.271 1.00 93.69 78 GLN A N 1
ATOM 611 C CA . GLN A 1 78 ? -2.870 -9.698 0.411 1.00 93.69 78 GLN A CA 1
ATOM 612 C C . GLN A 1 78 ? -2.317 -9.273 1.774 1.00 93.69 78 GLN A C 1
ATOM 614 O O . GLN A 1 78 ? -2.502 -9.995 2.753 1.00 93.69 78 GLN A O 1
ATOM 619 N N . TYR A 1 79 ? -1.709 -8.090 1.854 1.00 93.88 79 TYR A N 1
ATOM 620 C CA . TYR A 1 79 ? -1.199 -7.527 3.100 1.00 93.88 79 TYR A CA 1
ATOM 621 C C . TYR A 1 79 ? -2.327 -7.234 4.098 1.00 93.88 79 TYR A C 1
ATOM 623 O O . TYR A 1 79 ? -2.223 -7.613 5.264 1.00 93.88 79 TYR A O 1
ATOM 631 N N . ALA A 1 80 ? -3.443 -6.654 3.642 1.00 92.00 80 ALA A N 1
ATOM 632 C CA . ALA A 1 80 ? -4.643 -6.467 4.462 1.00 92.00 80 ALA A CA 1
ATOM 633 C C . ALA A 1 80 ? -5.165 -7.795 5.020 1.00 92.00 80 ALA A C 1
ATOM 635 O O . ALA A 1 80 ? -5.432 -7.906 6.216 1.00 92.00 80 ALA A O 1
ATOM 636 N N . LYS A 1 81 ? -5.256 -8.825 4.171 1.00 92.31 81 LYS A N 1
ATOM 637 C CA . LYS A 1 81 ? -5.701 -10.160 4.579 1.00 92.31 81 LYS A CA 1
ATOM 638 C C . LYS A 1 81 ? -4.754 -10.789 5.606 1.00 92.31 81 LYS A C 1
ATOM 640 O O . LYS A 1 81 ? -5.228 -11.352 6.587 1.00 92.31 81 LYS A O 1
ATOM 645 N N . ALA A 1 82 ? -3.441 -10.676 5.403 1.00 92.69 82 ALA A N 1
ATOM 646 C CA . ALA A 1 82 ? -2.433 -11.209 6.321 1.00 92.69 82 ALA A CA 1
ATOM 647 C C . ALA A 1 82 ? -2.467 -10.521 7.697 1.00 92.69 82 ALA A C 1
ATOM 649 O O . ALA A 1 82 ? -2.289 -11.177 8.720 1.00 92.69 82 ALA A O 1
ATOM 650 N N . ASN A 1 83 ? -2.763 -9.220 7.723 1.00 89.06 83 ASN A N 1
ATOM 651 C CA . ASN A 1 83 ? -2.866 -8.426 8.947 1.00 89.06 83 ASN A CA 1
ATOM 652 C C . ASN A 1 83 ? -4.272 -8.434 9.574 1.00 89.06 83 ASN A C 1
ATOM 654 O O . ASN A 1 83 ? -4.521 -7.691 10.521 1.00 89.06 83 ASN A O 1
ATOM 658 N N . ASN A 1 84 ? -5.200 -9.259 9.069 1.00 89.56 84 ASN A N 1
ATOM 659 C CA . ASN A 1 84 ? -6.602 -9.301 9.508 1.00 89.56 84 ASN A CA 1
ATOM 660 C C . ASN A 1 84 ? -7.274 -7.913 9.523 1.00 89.56 84 ASN A C 1
ATOM 662 O O . ASN A 1 84 ? -8.107 -7.619 10.387 1.00 89.56 84 ASN A O 1
ATOM 666 N N . ALA A 1 85 ? -6.903 -7.054 8.570 1.00 87.00 85 ALA A N 1
ATOM 667 C CA . ALA A 1 85 ? -7.469 -5.722 8.451 1.00 87.00 85 ALA A CA 1
ATOM 668 C C . ALA A 1 85 ? -8.975 -5.821 8.167 1.00 87.00 85 ALA A C 1
ATOM 670 O O . ALA A 1 85 ? -9.432 -6.651 7.374 1.00 87.00 85 ALA A O 1
ATOM 671 N N . LYS A 1 86 ? -9.758 -4.977 8.840 1.00 82.44 86 LYS A N 1
ATOM 672 C CA . LYS A 1 86 ? -11.214 -4.949 8.695 1.00 82.44 86 LYS A CA 1
ATOM 673 C C . LYS A 1 86 ? -11.615 -3.910 7.663 1.00 82.44 86 LYS A C 1
ATOM 675 O O . LYS A 1 86 ? -10.961 -2.883 7.509 1.00 82.44 86 LYS A O 1
ATOM 680 N N . TYR A 1 87 ? -12.732 -4.171 6.991 1.00 79.56 87 TYR A N 1
ATOM 681 C CA . TYR A 1 87 ? -13.370 -3.140 6.189 1.00 79.56 87 TYR A CA 1
ATOM 682 C C . TYR A 1 87 ? -13.795 -1.978 7.093 1.00 79.56 87 TYR A C 1
ATOM 684 O O . TYR A 1 87 ? -14.365 -2.231 8.162 1.00 79.56 87 TYR A O 1
ATOM 692 N N . PRO A 1 88 ? -13.546 -0.727 6.679 1.00 76.56 88 PRO A N 1
ATOM 693 C CA . PRO A 1 88 ? -14.060 0.422 7.395 1.00 76.56 88 PRO A CA 1
ATOM 694 C C . PRO A 1 88 ? -15.589 0.374 7.379 1.00 76.56 88 PRO A C 1
ATOM 696 O O . PRO A 1 88 ? -16.203 -0.043 6.390 1.00 76.56 88 PRO A O 1
ATOM 699 N N . ALA A 1 89 ? -16.202 0.751 8.499 1.00 66.56 89 ALA A N 1
ATOM 700 C CA . ALA A 1 89 ? -17.653 0.835 8.591 1.00 66.56 89 ALA A CA 1
ATOM 701 C C . ALA A 1 89 ? -18.169 1.896 7.600 1.00 66.56 89 ALA A C 1
ATOM 703 O O . ALA A 1 89 ? -17.539 2.942 7.442 1.00 66.56 89 ALA A O 1
ATOM 704 N N . LYS A 1 90 ? -19.273 1.585 6.906 1.00 58.72 90 LYS A N 1
ATOM 705 C CA . LYS A 1 90 ? -19.953 2.516 5.992 1.00 58.72 90 LYS A CA 1
ATOM 706 C C . LYS A 1 90 ? -20.584 3.683 6.739 1.00 58.72 90 LYS A C 1
ATOM 708 O O . LYS A 1 90 ? -21.105 3.437 7.849 1.00 58.72 90 LYS A O 1
#